Protein AF-A0A4Y3VN98-F1 (afdb_monomer_lite)

Sequence (72 aa):
MRPDSVDGPRDTPWNTRDVEVITPENARIVFTAAKPFDPASQEARNLAAVGITPPGVGRGDNVGRGDNEEHA

Organism: NCBI:txid284043

pLDDT: mean 80.0, std 14.65, range [49.06, 95.19]

Secondary structure (DSSP, 8-state):
--TT-EEEEEE-TTSEEEEEEE-TT--EEEEEEEPPP-TTSHHHHHHHHTT---TTSSS-------------

Radius of gyration: 19.12 Å; chains: 1; bounding box: 42×19×53 Å

Structure (mmCIF, N/CA/C/O backbone):
data_AF-A0A4Y3VN98-F1
#
_entry.id   AF-A0A4Y3VN98-F1
#
loop_
_atom_site.group_PDB
_atom_site.id
_atom_site.type_symbol
_atom_site.label_atom_id
_atom_site.label_alt_id
_atom_site.label_comp_id
_atom_site.label_asym_id
_atom_site.label_entity_id
_atom_site.label_seq_id
_atom_site.pdbx_PDB_ins_code
_atom_site.Cartn_x
_atom_site.Cartn_y
_atom_site.Cartn_z
_atom_site.occupancy
_atom_site.B_iso_or_equiv
_atom_site.auth_seq_id
_atom_site.auth_comp_id
_atom_site.auth_asym_id
_atom_site.auth_atom_id
_atom_site.pdbx_PDB_model_num
ATOM 1 N N . MET A 1 1 ? -12.490 9.342 19.287 1.00 66.75 1 MET A N 1
ATOM 2 C CA . MET A 1 1 ? -11.472 8.401 18.772 1.00 66.75 1 MET A CA 1
ATOM 3 C C . MET A 1 1 ? -10.651 7.923 19.959 1.00 66.75 1 MET A C 1
ATOM 5 O O . MET A 1 1 ? -10.425 8.743 20.846 1.00 66.75 1 MET A O 1
ATOM 9 N N . ARG A 1 2 ? -10.285 6.638 20.050 1.00 74.88 2 ARG A N 1
ATOM 10 C CA . ARG A 1 2 ? -9.391 6.185 21.128 1.00 74.88 2 ARG A CA 1
ATOM 11 C C . ARG A 1 2 ? -7.950 6.597 20.772 1.00 74.88 2 ARG A C 1
ATOM 13 O O . ARG A 1 2 ? -7.634 6.650 19.582 1.00 74.88 2 ARG A O 1
ATOM 20 N N . PRO A 1 3 ? -7.086 6.900 21.750 1.00 74.00 3 PRO A N 1
ATOM 21 C CA . PRO A 1 3 ? -5.642 6.913 21.511 1.00 74.00 3 PRO A CA 1
ATOM 22 C C . PRO A 1 3 ? -5.223 5.584 20.854 1.00 74.00 3 PRO A C 1
ATOM 24 O O . PRO A 1 3 ? -5.894 4.574 21.065 1.00 74.00 3 PRO A O 1
ATOM 27 N N . ASP A 1 4 ? -4.194 5.602 20.006 1.00 79.19 4 ASP A N 1
ATOM 28 C CA . ASP A 1 4 ? -3.669 4.419 19.295 1.00 79.19 4 ASP A CA 1
ATOM 29 C C . ASP A 1 4 ? -4.646 3.743 18.309 1.00 79.19 4 ASP A C 1
ATOM 31 O O . ASP A 1 4 ? -4.416 2.632 17.847 1.00 79.19 4 ASP A O 1
ATOM 35 N N . SER A 1 5 ? -5.735 4.421 17.918 1.00 81.81 5 SER A N 1
ATOM 36 C CA . SER A 1 5 ? -6.618 3.939 16.834 1.00 81.81 5 SER A CA 1
ATOM 37 C C . SER A 1 5 ? -5.982 4.047 15.444 1.00 81.81 5 SER A C 1
ATOM 39 O O . SER A 1 5 ? -6.635 3.699 14.464 1.00 81.81 5 SER A O 1
ATOM 41 N N . VAL A 1 6 ? -4.765 4.590 15.343 1.00 86.50 6 VAL A N 1
ATOM 42 C CA . VAL A 1 6 ? -4.042 4.807 14.090 1.00 86.50 6 VAL A CA 1
ATOM 43 C C . VAL A 1 6 ? -2.624 4.279 14.237 1.00 86.50 6 VAL A C 1
ATOM 45 O O . VAL A 1 6 ? -1.890 4.764 15.097 1.00 86.50 6 VAL A O 1
ATOM 48 N N . ASP A 1 7 ? -2.234 3.367 13.352 1.00 86.44 7 ASP A N 1
ATOM 49 C CA . ASP A 1 7 ? -0.828 3.045 13.128 1.00 86.44 7 ASP A CA 1
ATOM 50 C C . ASP A 1 7 ? -0.277 3.944 12.018 1.00 86.44 7 ASP A C 1
ATOM 52 O O . ASP A 1 7 ? -0.908 4.154 10.975 1.00 86.44 7 ASP A O 1
ATOM 56 N N . GLY A 1 8 ? 0.893 4.528 12.292 1.00 82.56 8 GLY A N 1
ATOM 57 C CA . GLY A 1 8 ? 1.494 5.585 11.484 1.00 82.56 8 GLY A CA 1
ATOM 58 C C . GLY A 1 8 ? 1.763 5.194 10.024 1.00 82.56 8 GLY A C 1
ATOM 59 O O . GLY A 1 8 ? 1.737 4.016 9.663 1.00 82.56 8 GLY A O 1
ATOM 60 N N . PRO A 1 9 ? 2.056 6.187 9.164 1.00 89.12 9 PRO A N 1
ATOM 61 C CA . PRO A 1 9 ? 2.293 5.945 7.750 1.00 89.12 9 PRO A CA 1
ATOM 62 C C . PRO A 1 9 ? 3.508 5.033 7.552 1.00 89.12 9 PRO A C 1
ATOM 64 O O . PRO A 1 9 ? 4.628 5.401 7.911 1.00 89.12 9 PRO A O 1
ATOM 67 N N . ARG A 1 10 ? 3.290 3.863 6.946 1.00 89.94 10 ARG A N 1
ATOM 68 C CA . ARG A 1 10 ? 4.346 2.907 6.593 1.00 89.94 10 ARG A CA 1
ATOM 69 C C . ARG A 1 10 ? 4.520 2.818 5.085 1.00 89.94 10 ARG A C 1
ATOM 71 O O . ARG A 1 10 ? 3.552 2.661 4.342 1.00 89.94 10 ARG A O 1
ATOM 78 N N . ASP A 1 11 ? 5.767 2.911 4.649 1.00 90.19 11 ASP A N 1
ATOM 79 C CA . ASP A 1 11 ? 6.144 2.690 3.259 1.00 90.19 11 ASP A CA 1
ATOM 80 C C . ASP A 1 11 ? 6.156 1.183 2.972 1.00 90.19 11 ASP A C 1
ATOM 82 O O . ASP A 1 11 ? 6.579 0.376 3.805 1.00 90.19 11 ASP A O 1
ATOM 86 N N . THR A 1 12 ? 5.687 0.796 1.791 1.00 88.81 12 THR A N 1
ATOM 87 C CA . THR A 1 12 ? 5.656 -0.599 1.354 1.00 88.81 12 THR A CA 1
ATOM 88 C C . THR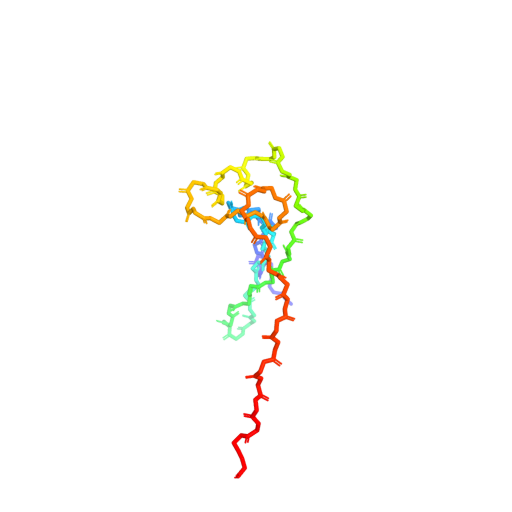 A 1 12 ? 6.719 -0.876 0.289 1.00 88.81 12 THR A C 1
ATOM 90 O O . THR A 1 12 ? 7.110 0.025 -0.460 1.00 88.81 12 THR A O 1
ATOM 93 N N . PRO A 1 13 ? 7.158 -2.139 0.139 1.00 83.62 13 PRO A N 1
ATOM 94 C CA . PRO A 1 13 ? 8.086 -2.528 -0.924 1.00 83.62 13 PRO A CA 1
ATOM 95 C C . PRO A 1 13 ? 7.565 -2.301 -2.354 1.00 83.62 13 PRO A C 1
ATOM 97 O O . PRO A 1 13 ? 8.366 -2.311 -3.286 1.00 83.62 13 PRO A O 1
ATOM 100 N N . TRP A 1 14 ? 6.252 -2.113 -2.531 1.00 84.50 14 TRP A N 1
ATOM 101 C CA . TRP A 1 14 ? 5.569 -1.896 -3.813 1.00 84.50 14 TRP A CA 1
ATOM 102 C C . TRP A 1 14 ? 5.178 -0.424 -4.039 1.00 84.50 14 TRP A C 1
ATOM 104 O O . TRP A 1 14 ? 4.222 -0.125 -4.751 1.00 84.50 14 TRP A O 1
ATOM 114 N N . ASN A 1 15 ? 5.948 0.501 -3.458 1.00 87.62 15 ASN A N 1
ATOM 115 C CA . ASN A 1 15 ? 5.846 1.948 -3.667 1.00 87.62 15 ASN A CA 1
ATOM 116 C C . ASN A 1 15 ? 4.497 2.571 -3.249 1.00 87.62 15 ASN A C 1
ATOM 118 O O . ASN A 1 15 ? 4.011 3.513 -3.879 1.00 87.62 15 ASN A O 1
ATOM 122 N N . THR A 1 16 ? 3.890 2.077 -2.167 1.00 89.94 16 THR A N 1
ATOM 123 C CA . THR A 1 16 ? 2.745 2.735 -1.517 1.00 89.94 16 THR A CA 1
ATOM 124 C C . THR A 1 16 ? 3.096 3.222 -0.117 1.00 89.94 16 THR A C 1
ATOM 126 O O . THR A 1 16 ? 4.057 2.768 0.503 1.00 89.94 16 THR A O 1
ATOM 129 N N . ARG A 1 17 ? 2.301 4.171 0.376 1.00 92.94 17 ARG A N 1
ATOM 130 C CA . ARG A 1 17 ? 2.226 4.567 1.778 1.00 92.94 17 ARG A CA 1
ATOM 131 C C . ARG A 1 17 ? 0.883 4.120 2.333 1.00 92.94 17 ARG A C 1
ATOM 133 O O . ARG A 1 17 ? -0.147 4.555 1.819 1.00 92.94 17 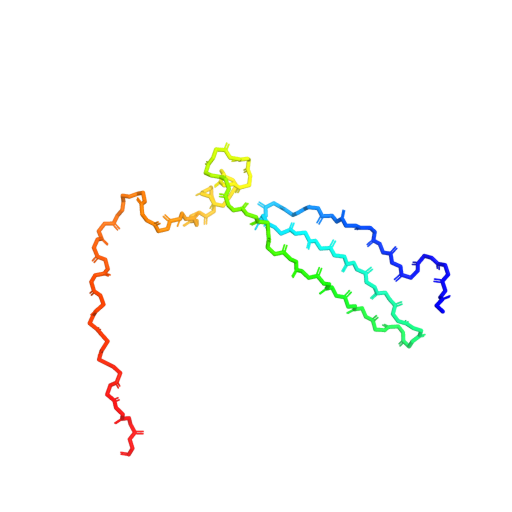ARG A O 1
ATOM 140 N N . ASP A 1 18 ? 0.907 3.321 3.390 1.00 94.31 18 ASP A N 1
ATOM 141 C CA . ASP A 1 18 ? -0.303 2.854 4.061 1.00 94.31 18 ASP A CA 1
ATOM 142 C C . ASP A 1 18 ? -0.459 3.514 5.435 1.00 94.31 18 ASP A C 1
ATOM 144 O O . ASP A 1 18 ? 0.517 3.632 6.176 1.00 94.31 18 ASP A O 1
ATOM 148 N N . VAL A 1 19 ? -1.688 3.888 5.791 1.00 95.12 19 VAL A N 1
ATOM 149 C CA . VAL A 1 19 ? -2.099 4.255 7.157 1.00 95.12 19 VAL A CA 1
ATOM 150 C C . VAL A 1 19 ? -3.209 3.308 7.585 1.00 95.12 19 VAL A C 1
ATOM 152 O O . VAL A 1 19 ? -4.173 3.112 6.844 1.00 95.12 19 VAL A O 1
ATOM 155 N N . GLU A 1 20 ? -3.089 2.728 8.773 1.00 95.19 20 GLU A N 1
ATOM 156 C CA . GLU A 1 20 ? -4.094 1.818 9.318 1.00 95.19 20 GLU A CA 1
ATOM 157 C C . GLU A 1 20 ? -4.910 2.509 10.407 1.00 95.19 20 GLU A C 1
ATOM 159 O O . GLU A 1 20 ? -4.348 3.155 11.287 1.00 95.19 20 GLU A O 1
ATOM 164 N N . VAL A 1 21 ? -6.235 2.372 10.338 1.00 94.69 21 VAL A N 1
ATOM 165 C CA . VAL A 1 21 ? -7.176 2.912 11.322 1.00 94.69 21 VAL A CA 1
ATOM 166 C C . VAL A 1 21 ? -8.087 1.800 11.828 1.00 94.69 21 VAL A C 1
ATOM 168 O O . VAL A 1 21 ? -8.726 1.108 11.031 1.00 94.69 21 VAL A O 1
ATOM 171 N N . ILE A 1 22 ? -8.187 1.666 13.150 1.00 95.00 22 ILE A N 1
ATOM 172 C CA . ILE A 1 22 ? -9.158 0.796 13.820 1.00 95.00 22 ILE A CA 1
ATOM 173 C C . ILE A 1 22 ? -10.312 1.654 14.342 1.00 95.00 22 ILE A C 1
ATOM 175 O O . ILE A 1 22 ? -10.121 2.538 15.180 1.00 95.00 22 ILE A O 1
ATOM 179 N N . THR A 1 23 ? -11.524 1.422 13.840 1.00 90.75 23 THR A N 1
ATOM 180 C CA . THR A 1 23 ? -12.720 2.155 14.281 1.00 90.75 23 THR A CA 1
ATOM 181 C C . THR A 1 23 ? -13.245 1.628 15.628 1.00 90.75 23 THR A C 1
ATOM 183 O O . THR A 1 23 ? -12.885 0.524 16.044 1.00 90.75 23 THR A O 1
ATOM 186 N N . PRO A 1 24 ? -14.095 2.383 16.358 1.00 91.25 24 PRO A N 1
ATOM 187 C CA . PRO A 1 24 ? -14.644 1.937 17.644 1.00 91.25 24 PRO A CA 1
ATOM 188 C C . PRO A 1 24 ? -15.402 0.602 17.593 1.00 91.25 24 PRO A C 1
ATOM 190 O O . PRO A 1 24 ? -15.392 -0.142 18.572 1.00 91.25 24 PRO A O 1
ATOM 193 N N . GLU A 1 25 ? -16.032 0.294 16.464 1.00 93.19 25 GLU A N 1
ATOM 194 C CA . GLU A 1 25 ? -16.710 -0.969 16.166 1.00 93.19 25 GLU A CA 1
ATOM 195 C C . GLU A 1 25 ? -15.762 -2.091 15.701 1.00 93.19 25 GLU A C 1
ATOM 197 O O . GLU A 1 25 ? -16.218 -3.158 15.296 1.00 93.19 25 GLU A O 1
ATOM 202 N N . ASN A 1 26 ? -14.447 -1.877 15.808 1.00 90.56 26 ASN A N 1
ATOM 203 C CA . ASN A 1 26 ? -13.384 -2.818 15.458 1.00 90.56 26 ASN A CA 1
ATOM 204 C C . ASN A 1 26 ? -13.260 -3.110 13.949 1.00 90.56 26 ASN A C 1
ATOM 206 O O . ASN A 1 26 ? -12.777 -4.175 13.560 1.00 90.56 26 ASN A O 1
ATOM 210 N N . ALA A 1 27 ? -13.667 -2.171 13.086 1.00 94.81 27 ALA A N 1
ATOM 211 C CA . ALA A 1 27 ? -13.367 -2.259 11.660 1.00 94.81 27 ALA A CA 1
ATOM 212 C C . ALA A 1 27 ? -11.924 -1.802 11.393 1.00 94.81 27 ALA A C 1
ATOM 214 O O . ALA A 1 27 ? -11.491 -0.767 11.902 1.00 94.81 27 ALA A O 1
ATOM 215 N N . ARG A 1 28 ? -11.192 -2.562 10.568 1.00 95.12 28 ARG A N 1
ATOM 216 C CA . ARG A 1 28 ? -9.828 -2.236 10.126 1.00 95.12 28 ARG A CA 1
ATOM 217 C C . ARG A 1 28 ? -9.868 -1.599 8.743 1.00 95.12 28 ARG A C 1
ATOM 219 O O . ARG A 1 28 ? -10.246 -2.254 7.774 1.00 95.12 28 ARG A O 1
ATOM 226 N N . ILE A 1 29 ? -9.456 -0.340 8.655 1.00 94.31 29 ILE A N 1
ATOM 227 C CA . ILE A 1 29 ? -9.409 0.435 7.412 1.00 94.31 29 ILE A CA 1
ATOM 228 C C . ILE A 1 29 ? -7.945 0.720 7.076 1.00 94.31 29 ILE A C 1
ATOM 230 O O . ILE A 1 29 ? -7.217 1.264 7.903 1.00 94.31 29 ILE A O 1
ATOM 234 N N . VAL A 1 30 ? -7.518 0.377 5.859 1.00 94.62 30 VAL A N 1
ATOM 235 C CA . VAL A 1 30 ? -6.177 0.696 5.346 1.00 94.62 30 VAL A CA 1
ATOM 236 C C . VAL A 1 30 ? -6.311 1.750 4.252 1.00 94.62 30 VAL A C 1
ATOM 238 O O . VAL A 1 30 ? -6.892 1.492 3.200 1.00 94.62 30 VAL A O 1
ATOM 241 N N . PHE A 1 31 ? -5.782 2.945 4.506 1.00 92.94 31 PHE A N 1
ATOM 242 C CA . PHE A 1 31 ? -5.670 4.006 3.510 1.00 92.94 31 PHE A CA 1
ATOM 243 C C . PHE A 1 31 ? -4.360 3.835 2.753 1.00 92.94 31 PHE A C 1
ATOM 245 O O . PHE A 1 31 ? -3.293 3.994 3.342 1.00 92.94 31 PHE A O 1
ATOM 252 N N . THR A 1 32 ? -4.444 3.543 1.458 1.00 94.25 32 THR A N 1
ATOM 253 C CA . THR A 1 32 ? -3.277 3.329 0.596 1.00 94.25 32 THR A CA 1
ATOM 254 C C . THR A 1 32 ? -3.115 4.491 -0.376 1.00 94.25 32 THR A C 1
ATOM 256 O O . THR A 1 32 ? -4.020 4.798 -1.150 1.00 94.25 32 THR A O 1
ATOM 259 N N . ALA A 1 33 ? -1.939 5.117 -0.366 1.00 93.94 33 ALA A N 1
ATOM 260 C CA . ALA A 1 33 ? -1.553 6.155 -1.314 1.00 93.94 33 ALA A CA 1
ATOM 261 C C . ALA A 1 33 ? -0.343 5.699 -2.136 1.00 93.94 33 ALA A C 1
ATOM 263 O O . ALA A 1 33 ? 0.684 5.314 -1.578 1.00 93.94 33 ALA A O 1
ATOM 264 N N . ALA A 1 34 ? -0.437 5.761 -3.464 1.00 90.06 34 ALA A N 1
ATOM 265 C CA . ALA A 1 34 ? 0.711 5.508 -4.328 1.00 90.06 34 ALA A CA 1
ATOM 266 C C . ALA A 1 34 ? 1.760 6.620 -4.162 1.00 90.06 34 ALA A C 1
ATOM 268 O O . ALA A 1 34 ? 1.429 7.808 -4.185 1.00 90.06 34 ALA A O 1
ATOM 269 N N . LYS A 1 35 ? 3.030 6.238 -4.005 1.00 86.88 35 LYS A N 1
ATOM 270 C CA . LYS A 1 35 ? 4.157 7.174 -4.072 1.00 86.88 35 LYS A CA 1
ATOM 271 C C . LYS A 1 35 ? 4.483 7.457 -5.548 1.00 86.88 35 LYS A C 1
ATOM 273 O O . LYS A 1 35 ? 4.285 6.579 -6.393 1.00 86.88 35 LYS A O 1
ATOM 278 N N . PRO A 1 36 ? 5.017 8.648 -5.883 1.00 86.31 36 PRO A N 1
ATOM 279 C CA . PRO A 1 36 ? 5.602 8.885 -7.199 1.00 86.31 36 PRO A CA 1
ATOM 280 C C . PRO A 1 36 ? 6.613 7.788 -7.556 1.00 86.31 36 PRO A C 1
ATOM 282 O O . PRO A 1 36 ? 7.366 7.325 -6.698 1.00 86.31 36 PRO A O 1
ATOM 285 N N . PHE A 1 37 ? 6.609 7.342 -8.811 1.00 82.44 37 PHE A N 1
ATOM 286 C CA . PHE A 1 37 ? 7.527 6.304 -9.269 1.00 82.44 37 PHE A CA 1
ATOM 287 C C . PHE A 1 37 ? 8.894 6.908 -9.603 1.00 82.44 37 PHE A C 1
ATOM 289 O O . PHE A 1 37 ? 9.007 7.709 -10.529 1.00 82.44 37 PHE A O 1
ATOM 296 N N . ASP A 1 38 ? 9.926 6.498 -8.867 1.00 85.88 38 ASP A N 1
ATOM 297 C CA . ASP A 1 38 ? 11.327 6.783 -9.181 1.00 85.88 38 ASP A CA 1
ATOM 298 C C . ASP A 1 38 ? 11.995 5.505 -9.728 1.00 85.88 38 ASP A C 1
ATOM 300 O O . ASP A 1 38 ? 12.175 4.550 -8.965 1.00 85.88 38 ASP A O 1
ATOM 304 N N . PRO A 1 39 ? 12.391 5.459 -11.017 1.00 85.00 39 PRO A N 1
ATOM 305 C CA . PRO A 1 39 ? 13.037 4.292 -11.620 1.00 85.00 39 PRO A CA 1
ATOM 306 C C . PRO A 1 39 ? 14.355 3.874 -10.950 1.00 85.00 39 PRO A C 1
ATOM 308 O O . PRO A 1 39 ? 14.767 2.722 -11.081 1.00 85.00 39 PRO A O 1
ATOM 311 N N . ALA A 1 40 ? 15.035 4.790 -10.254 1.00 87.06 40 ALA A N 1
ATOM 312 C CA . ALA A 1 40 ? 16.297 4.511 -9.574 1.00 87.06 40 ALA A CA 1
ATOM 313 C C . ALA A 1 40 ? 16.111 3.962 -8.146 1.00 87.06 40 ALA A C 1
ATOM 315 O O . ALA A 1 40 ? 17.087 3.482 -7.553 1.00 87.06 40 ALA A O 1
ATOM 316 N N . SER A 1 41 ? 14.884 4.011 -7.612 1.00 85.19 41 SER A N 1
ATOM 317 C CA . SER A 1 41 ? 14.542 3.629 -6.238 1.00 85.19 41 SER A CA 1
ATOM 318 C C . SER A 1 41 ? 14.697 2.132 -5.953 1.00 85.19 41 SER A C 1
ATOM 320 O O . SER A 1 41 ? 14.748 1.290 -6.856 1.00 85.19 41 SER A O 1
ATOM 322 N N . GLN A 1 42 ? 14.759 1.779 -4.667 1.00 87.69 42 GLN A N 1
ATOM 323 C CA . GLN A 1 42 ? 14.791 0.379 -4.244 1.00 87.69 42 GLN A CA 1
ATOM 324 C C . GLN A 1 42 ? 13.451 -0.316 -4.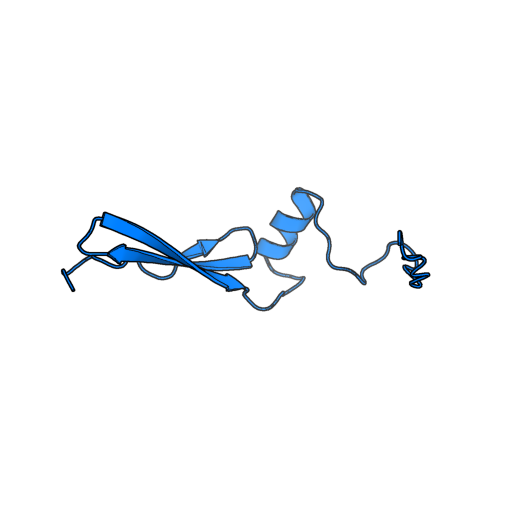527 1.00 87.69 42 GLN A C 1
ATOM 326 O O . GLN A 1 42 ? 13.430 -1.484 -4.905 1.00 87.69 42 GLN A O 1
ATOM 331 N N . GLU A 1 43 ? 12.341 0.402 -4.408 1.00 87.88 43 GLU A N 1
ATOM 332 C CA . GLU A 1 43 ? 10.996 -0.077 -4.711 1.00 87.88 43 GLU A CA 1
ATOM 333 C C . GLU A 1 43 ? 10.852 -0.438 -6.195 1.00 87.88 43 GLU A C 1
ATOM 335 O O . GLU A 1 43 ? 10.328 -1.503 -6.515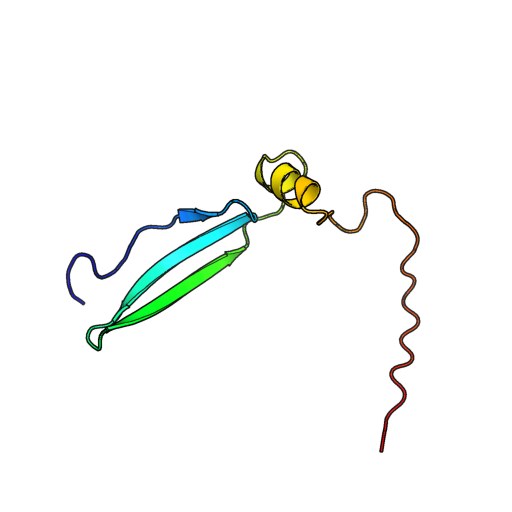 1.00 87.88 43 GLU A O 1
ATOM 340 N N . ALA A 1 44 ? 11.402 0.373 -7.108 1.00 86.06 44 ALA A N 1
ATOM 341 C CA . ALA A 1 44 ? 11.442 0.039 -8.533 1.00 86.06 44 ALA A CA 1
ATOM 342 C C . ALA A 1 44 ? 12.224 -1.258 -8.805 1.00 86.06 44 ALA A C 1
ATOM 344 O O . ALA A 1 44 ? 11.800 -2.080 -9.618 1.00 86.06 44 ALA A O 1
ATOM 345 N N . ARG A 1 45 ? 13.329 -1.488 -8.085 1.00 87.88 45 ARG A N 1
ATOM 346 C CA . ARG A 1 45 ? 14.105 -2.738 -8.183 1.00 87.88 45 ARG A CA 1
ATOM 347 C C . ARG A 1 45 ? 13.338 -3.931 -7.621 1.00 87.88 45 ARG A C 1
ATOM 349 O O . ARG A 1 45 ? 13.376 -5.000 -8.220 1.00 87.88 45 ARG A O 1
ATOM 356 N N . ASN A 1 46 ? 12.627 -3.752 -6.509 1.00 88.00 46 ASN A N 1
ATOM 357 C CA . ASN A 1 46 ? 11.798 -4.798 -5.908 1.00 88.00 46 ASN A CA 1
ATOM 358 C C . ASN A 1 46 ? 10.653 -5.204 -6.850 1.00 88.00 46 ASN A C 1
ATOM 360 O O . ASN A 1 46 ? 10.418 -6.395 -7.043 1.00 88.00 46 ASN A O 1
ATOM 364 N N . LEU A 1 47 ? 9.987 -4.227 -7.476 1.00 86.62 47 LEU A N 1
ATOM 365 C CA . LEU A 1 47 ? 8.946 -4.460 -8.481 1.00 86.62 47 LEU A CA 1
ATOM 366 C C . LEU A 1 47 ? 9.507 -5.185 -9.714 1.00 86.62 47 LEU A C 1
ATOM 368 O O . LEU A 1 47 ? 8.934 -6.181 -10.156 1.00 86.62 47 LEU A O 1
ATOM 372 N N . ALA A 1 48 ? 10.670 -4.762 -10.216 1.00 87.50 48 ALA A N 1
ATOM 373 C CA . ALA A 1 48 ? 11.326 -5.427 -11.339 1.00 87.50 48 ALA A CA 1
ATOM 374 C C . ALA A 1 48 ? 11.744 -6.871 -11.007 1.00 87.50 48 ALA A C 1
ATOM 376 O O . ALA A 1 48 ? 11.597 -7.758 -11.847 1.00 87.50 48 ALA A O 1
ATOM 377 N N . ALA A 1 49 ? 12.205 -7.135 -9.779 1.00 87.62 49 ALA A N 1
ATOM 378 C CA . ALA A 1 49 ? 12.584 -8.476 -9.327 1.00 87.62 49 ALA A CA 1
ATOM 379 C C . ALA A 1 49 ? 11.405 -9.466 -9.321 1.00 87.62 49 ALA A C 1
ATOM 381 O O . ALA A 1 49 ? 11.619 -10.664 -9.495 1.00 87.62 49 ALA A O 1
ATOM 382 N N . VAL A 1 50 ? 10.168 -8.976 -9.167 1.00 88.06 50 VAL A N 1
ATOM 383 C CA . VAL A 1 50 ? 8.938 -9.783 -9.273 1.00 88.06 50 VAL A CA 1
ATOM 384 C C . VAL A 1 50 ? 8.288 -9.717 -10.663 1.00 88.06 50 VAL A C 1
ATOM 386 O O . VAL A 1 50 ? 7.176 -10.204 -10.848 1.00 88.06 50 VAL A O 1
ATOM 389 N N . GLY A 1 51 ? 8.977 -9.142 -11.655 1.00 88.06 51 GLY A N 1
ATOM 390 C CA . GLY A 1 51 ? 8.541 -9.100 -13.054 1.00 88.06 51 GLY A CA 1
ATOM 391 C C . GLY A 1 51 ? 7.641 -7.918 -13.430 1.00 88.06 51 GLY A C 1
ATOM 392 O O . GLY A 1 51 ? 7.103 -7.902 -14.535 1.00 88.06 51 GLY A O 1
ATOM 393 N N . ILE A 1 52 ? 7.478 -6.923 -12.554 1.00 84.31 52 ILE A N 1
ATOM 394 C CA . ILE A 1 52 ? 6.687 -5.714 -12.817 1.00 84.31 52 ILE A CA 1
ATOM 395 C C . ILE A 1 52 ? 7.634 -4.589 -13.246 1.00 84.31 52 ILE A C 1
ATOM 397 O O . ILE A 1 52 ? 8.338 -4.002 -12.426 1.00 84.31 52 ILE A O 1
ATOM 401 N N . THR A 1 53 ? 7.649 -4.269 -14.540 1.00 85.56 53 THR A N 1
ATOM 402 C CA . THR A 1 53 ? 8.457 -3.177 -15.108 1.00 85.56 53 THR A CA 1
ATOM 403 C C . THR A 1 53 ? 7.574 -2.031 -15.600 1.00 85.56 53 THR A C 1
ATOM 405 O O . THR A 1 53 ? 6.509 -2.297 -16.163 1.00 85.56 53 THR A O 1
ATOM 408 N N . PRO A 1 54 ? 7.995 -0.763 -15.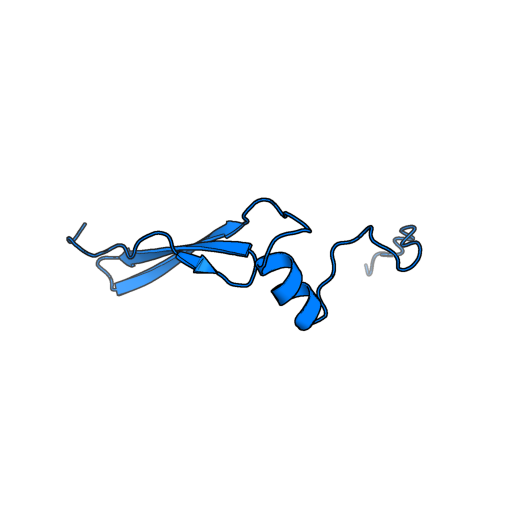445 1.00 77.00 54 PRO A N 1
ATOM 409 C CA . PRO A 1 54 ? 7.224 0.371 -15.936 1.00 77.00 54 PRO A CA 1
ATOM 410 C C . PRO A 1 54 ? 7.093 0.326 -17.471 1.00 77.00 54 PRO A C 1
ATOM 412 O O . PRO A 1 54 ? 8.052 -0.036 -18.164 1.00 77.00 54 PRO A O 1
ATOM 415 N N . PRO A 1 55 ? 5.933 0.713 -18.029 1.00 71.19 55 PRO A N 1
ATOM 416 C CA . PRO A 1 55 ? 5.784 0.857 -19.471 1.00 71.19 55 PRO A CA 1
ATOM 417 C C . PRO A 1 55 ? 6.720 1.969 -19.971 1.00 71.19 55 PRO A C 1
ATOM 419 O O . PRO A 1 55 ? 6.745 3.061 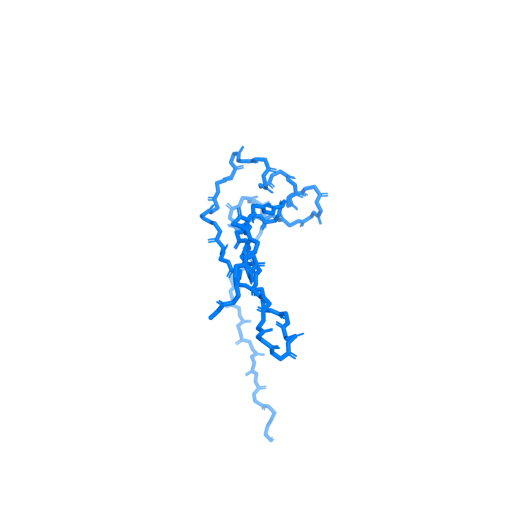-19.411 1.00 71.19 55 PRO A O 1
ATOM 422 N N . GLY A 1 56 ? 7.506 1.694 -21.017 1.00 65.88 56 GLY A N 1
ATOM 423 C CA . GLY A 1 56 ? 8.378 2.693 -21.657 1.00 65.88 56 GLY A CA 1
ATOM 424 C C . GLY A 1 56 ? 9.890 2.479 -21.525 1.00 65.88 56 GLY A C 1
ATOM 425 O O . GLY A 1 56 ? 10.650 3.263 -22.083 1.00 65.88 56 GLY A O 1
ATOM 426 N N . VAL A 1 57 ? 10.355 1.403 -20.887 1.00 59.09 57 VAL A N 1
ATOM 427 C CA . VAL A 1 57 ? 11.775 0.992 -20.912 1.00 59.09 57 VAL A CA 1
ATOM 428 C C . VAL A 1 57 ? 11.934 -0.371 -21.592 1.00 59.09 57 VAL A C 1
ATOM 430 O O . VAL A 1 57 ? 12.277 -1.370 -20.978 1.00 59.09 57 VAL A O 1
ATOM 433 N N . GLY A 1 58 ? 11.646 -0.404 -22.898 1.00 55.84 58 GLY A N 1
ATOM 434 C CA . GLY A 1 58 ? 12.086 -1.472 -23.801 1.00 55.84 58 GLY A CA 1
ATOM 435 C C . GLY A 1 58 ? 11.383 -2.829 -23.684 1.00 55.84 58 GLY A C 1
ATOM 436 O O . GLY A 1 58 ? 12.029 -3.830 -23.396 1.00 55.84 58 GLY A O 1
ATOM 437 N N . ARG A 1 59 ? 10.099 -2.901 -24.049 1.00 50.19 59 ARG A N 1
ATOM 438 C CA . ARG A 1 59 ? 9.545 -4.050 -24.788 1.00 50.19 59 ARG A CA 1
ATOM 439 C C . ARG A 1 59 ? 8.339 -3.580 -25.603 1.00 50.19 59 ARG A C 1
ATOM 441 O O . ARG A 1 59 ? 7.344 -3.196 -25.010 1.00 50.19 59 ARG A O 1
ATOM 448 N N . GLY A 1 60 ? 8.504 -3.572 -26.928 1.00 51.47 60 GLY A N 1
ATOM 449 C CA . GLY A 1 60 ? 7.473 -3.547 -27.977 1.00 51.47 60 GLY A CA 1
ATOM 450 C C . GLY A 1 60 ? 6.172 -2.766 -27.738 1.00 51.47 60 GLY A C 1
ATOM 451 O O . GLY A 1 60 ? 5.303 -3.192 -26.984 1.00 51.47 60 GLY A O 1
ATOM 452 N N . ASP A 1 61 ? 6.046 -1.633 -28.434 1.00 58.38 61 ASP A N 1
ATOM 453 C CA . ASP A 1 61 ? 4.839 -1.228 -29.174 1.00 58.38 61 ASP A CA 1
ATOM 454 C C . ASP A 1 61 ? 3.486 -1.858 -28.782 1.00 58.38 61 ASP A C 1
ATOM 456 O O . ASP A 1 61 ? 2.937 -2.719 -29.460 1.00 58.38 61 ASP A O 1
ATOM 460 N N . ASN A 1 62 ? 2.853 -1.314 -27.745 1.00 57.56 62 ASN A N 1
ATOM 461 C CA . ASN A 1 62 ? 1.412 -1.479 -27.558 1.00 57.56 62 ASN A CA 1
ATOM 462 C C . ASN A 1 62 ? 0.698 -0.316 -28.263 1.00 57.56 62 ASN A C 1
ATOM 464 O O . ASN A 1 62 ? 0.247 0.637 -27.628 1.00 57.56 62 ASN A O 1
ATOM 468 N N . VAL A 1 63 ? 0.638 -0.366 -29.599 1.00 54.06 63 VAL A N 1
ATOM 469 C CA . VAL A 1 63 ? -0.330 0.442 -30.351 1.00 54.06 63 VAL A CA 1
ATOM 470 C C . VAL A 1 63 ? -1.691 -0.196 -30.112 1.00 54.06 63 VAL A C 1
ATOM 472 O O . VAL A 1 63 ? -1.966 -1.295 -30.587 1.00 54.06 63 VAL A O 1
ATOM 475 N N . GLY A 1 64 ? -2.519 0.477 -29.317 1.00 54.84 64 GLY A N 1
ATOM 476 C CA . GLY A 1 64 ? -3.869 0.033 -29.010 1.00 54.84 64 GLY A CA 1
ATOM 477 C C . GLY A 1 64 ? -4.692 -0.164 -30.281 1.00 54.84 64 GLY A C 1
ATOM 478 O O . GLY A 1 64 ? -5.058 0.801 -30.949 1.00 54.84 64 GLY A O 1
ATOM 479 N N . ARG A 1 65 ? -5.029 -1.417 -30.579 1.00 49.06 65 ARG A N 1
ATOM 480 C CA . ARG A 1 65 ? -6.218 -1.761 -31.352 1.00 49.06 65 ARG A CA 1
ATOM 481 C C . ARG A 1 65 ? -7.230 -2.292 -30.349 1.00 49.06 65 ARG A C 1
ATOM 483 O O . ARG A 1 65 ? -7.145 -3.439 -29.939 1.00 49.06 65 ARG A O 1
ATOM 490 N N . GLY A 1 66 ? -8.101 -1.405 -29.880 1.00 50.91 66 GLY A N 1
ATOM 491 C CA . GLY A 1 66 ? -9.257 -1.790 -29.086 1.00 50.91 66 GLY A CA 1
ATOM 492 C C . GLY A 1 66 ? -10.350 -2.297 -30.015 1.00 50.91 66 GLY A C 1
ATOM 493 O O . GLY A 1 66 ? -11.035 -1.494 -30.639 1.00 50.91 66 GLY A O 1
ATOM 494 N N . ASP A 1 67 ? -10.498 -3.609 -30.113 1.00 62.38 67 ASP A N 1
ATOM 495 C CA . ASP A 1 67 ? -11.681 -4.297 -30.620 1.00 62.38 67 ASP A CA 1
ATOM 496 C C . ASP A 1 67 ? -12.467 -4.868 -29.435 1.00 62.38 67 ASP A C 1
ATOM 498 O O . ASP A 1 67 ? -12.533 -6.068 -29.202 1.00 62.38 67 ASP A O 1
ATOM 502 N N . ASN A 1 68 ? -13.070 -3.973 -28.650 1.00 60.75 68 ASN A N 1
ATOM 503 C CA . ASN A 1 68 ? -14.145 -4.361 -27.741 1.00 60.75 68 ASN A CA 1
ATOM 504 C C . ASN A 1 68 ? -15.469 -4.210 -28.497 1.00 60.75 68 ASN A C 1
ATOM 506 O O . ASN A 1 68 ? -16.187 -3.230 -28.295 1.00 60.75 68 ASN A O 1
ATOM 510 N N . GLU A 1 69 ? -15.730 -5.122 -29.435 1.00 55.66 69 GLU A N 1
ATOM 511 C CA . GLU A 1 69 ? -17.026 -5.179 -30.107 1.00 55.66 69 GLU A CA 1
ATOM 512 C C . GLU A 1 69 ? -18.091 -5.701 -29.136 1.00 55.66 69 GLU A C 1
ATOM 514 O O . GLU A 1 69 ? -17.916 -6.686 -28.417 1.00 55.66 69 GLU A O 1
ATOM 519 N N . GLU A 1 70 ? -19.178 -4.943 -29.087 1.00 56.75 70 GLU A N 1
ATOM 520 C CA . GLU A 1 70 ? -20.327 -5.077 -28.211 1.00 56.75 70 GLU A CA 1
ATOM 521 C C . GLU A 1 70 ? -20.981 -6.464 -28.338 1.00 56.75 70 GLU A C 1
ATOM 523 O O . GLU A 1 70 ? -21.482 -6.840 -29.395 1.00 56.75 70 GLU A O 1
ATOM 528 N N . HIS A 1 71 ? -21.036 -7.216 -27.235 1.00 50.81 71 HIS A N 1
ATOM 529 C CA . HIS A 1 71 ? -21.995 -8.309 -27.084 1.00 50.81 71 HIS A CA 1
ATOM 530 C C . HIS A 1 71 ? -23.334 -7.716 -26.623 1.00 50.81 71 HIS A C 1
ATOM 532 O O . HIS A 1 71 ? -23.540 -7.516 -25.423 1.00 50.81 71 HIS A O 1
ATOM 538 N N . ALA A 1 72 ? -24.216 -7.422 -27.580 1.00 55.12 72 ALA A N 1
ATOM 539 C CA . ALA A 1 72 ? -25.637 -7.147 -27.362 1.00 55.12 72 ALA A CA 1
ATOM 540 C C . ALA A 1 72 ? -26.491 -8.259 -27.985 1.00 55.12 72 ALA A C 1
ATOM 542 O O . ALA A 1 72 ? -26.142 -8.717 -29.097 1.00 55.12 72 ALA A O 1
#

Foldseek 3Di:
DDPPQKDDWDADLQQWTWIWGQDPVRDIDIDIDHHDDDCVDSSVVSCVVVPHHDPPDDDDDPPDPDPPDDDD